Protein AF-A0A7J4NY34-F1 (afdb_monomer_lite)

Radius of gyration: 10.41 Å; chains: 1; bounding box: 25×23×23 Å

Sequence (65 aa):
MDGYFRVTKIEPRKLWLEGYMGIKGTVSPVSVSTGISSMCKVGWVINLELGKSWKMLECGNVYPR

Foldseek 3Di:
DKAKWFFADADQQWTWTQGDDPDHDTDDTQGHHRVVSVPDDGGKIWIFDADPPSYTPDTDDTDDD

Structure (mmCIF, N/CA/C/O backbone):
data_AF-A0A7J4NY34-F1
#
_entry.id   AF-A0A7J4NY34-F1
#
loop_
_atom_site.group_PDB
_atom_site.id
_atom_site.type_symbol
_atom_site.label_atom_id
_atom_site.label_alt_id
_atom_site.label_comp_id
_atom_site.label_asym_id
_atom_site.label_entity_id
_atom_site.label_seq_id
_atom_site.pdbx_PDB_ins_code
_atom_site.Cartn_x
_atom_site.Cartn_y
_atom_site.Cartn_z
_atom_site.occupancy
_atom_site.B_iso_or_equiv
_atom_site.auth_seq_id
_atom_site.auth_comp_id
_atom_site.auth_asym_id
_atom_site.auth_atom_id
_atom_site.pdbx_PDB_model_num
ATOM 1 N N . MET A 1 1 ? 6.940 13.523 -3.487 1.00 69.19 1 MET A N 1
ATOM 2 C CA . MET A 1 1 ? 7.409 12.488 -4.427 1.00 69.19 1 MET A CA 1
ATOM 3 C C . MET A 1 1 ? 6.170 11.823 -4.965 1.00 69.19 1 MET A C 1
ATOM 5 O O . MET A 1 1 ? 5.454 11.219 -4.178 1.00 69.19 1 MET A O 1
ATOM 9 N N . ASP A 1 2 ? 5.905 12.022 -6.248 1.00 78.44 2 ASP A N 1
ATOM 10 C CA . ASP A 1 2 ? 4.796 11.402 -6.973 1.00 78.44 2 ASP A CA 1
ATOM 11 C C . ASP A 1 2 ? 5.294 10.114 -7.644 1.00 78.44 2 ASP A C 1
ATOM 13 O O . ASP A 1 2 ? 6.458 10.045 -8.058 1.00 78.44 2 ASP A O 1
ATOM 17 N N . GLY A 1 3 ? 4.463 9.077 -7.687 1.00 83.56 3 GLY A N 1
ATOM 18 C CA . GLY A 1 3 ? 4.852 7.801 -8.259 1.00 83.56 3 GLY A CA 1
ATOM 19 C C . GLY A 1 3 ? 3.884 6.649 -8.023 1.00 83.56 3 GLY A C 1
ATOM 20 O O . GLY A 1 3 ? 2.994 6.683 -7.173 1.00 83.56 3 GLY A O 1
ATOM 21 N N . TYR A 1 4 ? 4.124 5.570 -8.766 1.00 86.81 4 TYR A N 1
ATOM 22 C CA . TYR A 1 4 ? 3.409 4.314 -8.596 1.00 86.81 4 TYR A CA 1
ATOM 23 C C . TYR A 1 4 ? 4.080 3.453 -7.535 1.00 86.81 4 TYR A C 1
ATOM 25 O O . TYR A 1 4 ? 5.287 3.203 -7.574 1.00 86.81 4 TYR A O 1
ATOM 33 N N . PHE A 1 5 ? 3.270 2.932 -6.626 1.00 89.56 5 PHE A N 1
ATOM 34 C CA . PHE A 1 5 ? 3.732 2.078 -5.550 1.00 89.56 5 PHE A CA 1
ATOM 35 C C . PHE A 1 5 ? 2.879 0.829 -5.440 1.00 89.56 5 PHE A C 1
ATOM 37 O O . PHE A 1 5 ? 1.659 0.874 -5.584 1.00 89.56 5 PHE A O 1
ATOM 44 N N . ARG A 1 6 ? 3.521 -0.294 -5.138 1.00 90.94 6 ARG A N 1
ATOM 45 C CA . ARG A 1 6 ? 2.848 -1.554 -4.856 1.00 90.94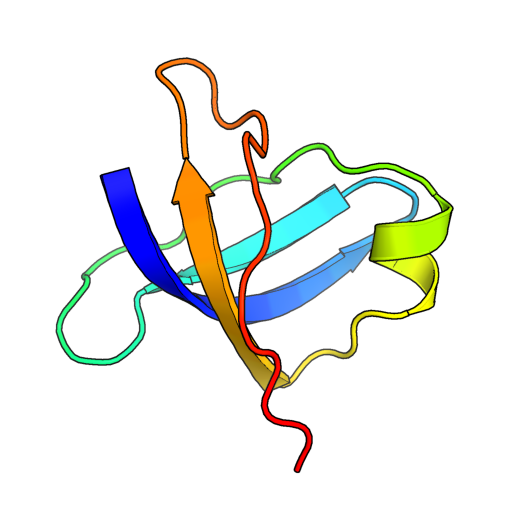 6 ARG A CA 1
ATOM 46 C C . ARG A 1 6 ? 2.598 -1.690 -3.360 1.00 90.94 6 ARG A C 1
ATOM 48 O O . ARG A 1 6 ? 3.523 -1.550 -2.566 1.00 90.94 6 ARG A O 1
ATOM 55 N N . VAL A 1 7 ? 1.370 -2.018 -2.975 1.00 92.31 7 VAL A N 1
ATOM 56 C CA . VAL A 1 7 ? 1.018 -2.308 -1.581 1.00 92.31 7 VAL A CA 1
ATOM 57 C C . VAL A 1 7 ? 1.569 -3.677 -1.196 1.00 92.31 7 VAL A C 1
ATOM 59 O O . VAL A 1 7 ? 1.172 -4.691 -1.768 1.00 92.31 7 VAL A O 1
ATOM 62 N N . THR A 1 8 ? 2.467 -3.725 -0.217 1.00 92.69 8 THR A N 1
ATOM 63 C CA . THR A 1 8 ? 3.107 -4.971 0.242 1.00 92.69 8 THR A CA 1
ATOM 64 C C . THR A 1 8 ? 2.556 -5.458 1.576 1.00 92.69 8 THR A C 1
ATOM 66 O O . THR A 1 8 ? 2.521 -6.661 1.825 1.00 92.69 8 THR A O 1
ATOM 69 N N . LYS A 1 9 ? 2.063 -4.545 2.419 1.00 93.69 9 LYS A N 1
ATOM 70 C CA . LYS A 1 9 ? 1.401 -4.864 3.689 1.00 93.69 9 LYS A CA 1
ATOM 71 C C . LYS A 1 9 ? 0.373 -3.795 4.038 1.00 93.69 9 LYS A C 1
ATOM 73 O O . LYS A 1 9 ? 0.546 -2.621 3.709 1.00 93.69 9 LYS A O 1
ATOM 78 N N . ILE A 1 10 ? -0.678 -4.211 4.735 1.00 93.38 10 ILE A N 1
ATOM 79 C CA . ILE A 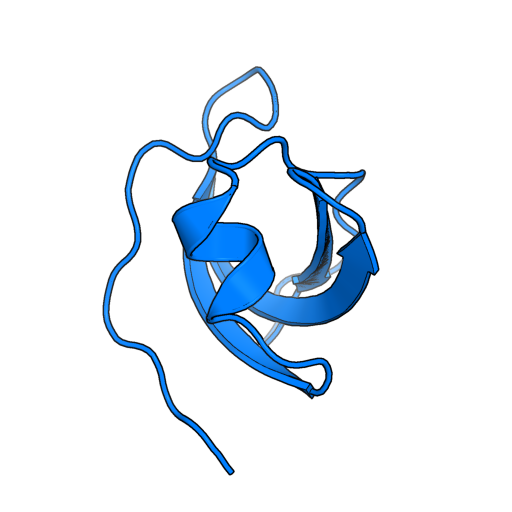1 10 ? -1.729 -3.338 5.253 1.00 93.38 10 ILE A CA 1
ATOM 80 C C . ILE A 1 10 ? -1.898 -3.622 6.742 1.00 93.38 10 ILE A C 1
ATOM 82 O O . ILE A 1 10 ? -2.001 -4.775 7.152 1.00 93.38 10 ILE A O 1
ATOM 86 N N . GLU A 1 11 ? -1.949 -2.562 7.536 1.00 93.81 11 GLU A N 1
ATOM 87 C CA . GLU A 1 11 ? -2.449 -2.580 8.910 1.00 93.81 11 GLU A CA 1
ATOM 88 C C . GLU A 1 11 ? -3.521 -1.491 9.057 1.00 93.81 11 GLU A C 1
ATOM 90 O O . GLU A 1 11 ? -3.608 -0.593 8.209 1.00 93.81 11 GLU A O 1
ATOM 95 N N . PRO A 1 12 ? -4.337 -1.513 10.126 1.00 91.38 12 PRO A N 1
ATOM 96 C CA . PRO A 1 12 ? -5.271 -0.430 10.388 1.00 91.38 12 PRO A CA 1
ATOM 97 C C . PRO A 1 12 ? -4.558 0.926 10.336 1.00 91.38 12 PRO A C 1
ATOM 99 O O . PRO A 1 12 ? -3.627 1.185 11.101 1.00 91.38 12 PRO A O 1
ATOM 102 N N . ARG A 1 13 ? -5.006 1.789 9.414 1.00 91.62 13 ARG A N 1
ATOM 103 C CA . ARG A 1 13 ? -4.474 3.142 9.182 1.00 91.62 13 ARG A CA 1
ATOM 104 C C . ARG A 1 13 ? -3.027 3.211 8.671 1.00 91.62 13 ARG A C 1
ATOM 106 O O . ARG A 1 13 ? -2.449 4.299 8.685 1.00 91.62 1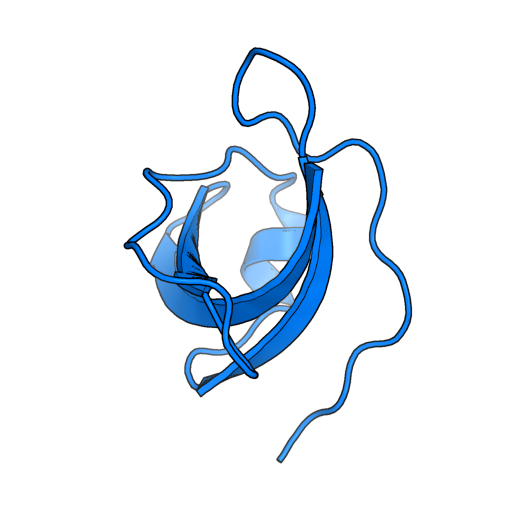3 ARG A O 1
ATOM 113 N N . LYS A 1 14 ? -2.429 2.102 8.217 1.00 92.50 14 LYS A N 1
ATOM 114 C CA . LYS A 1 14 ? -1.043 2.071 7.717 1.00 92.50 14 LYS A CA 1
ATOM 115 C C . LYS A 1 14 ? -0.887 1.204 6.471 1.00 92.50 14 LYS A C 1
ATOM 117 O O . LYS A 1 14 ? -1.390 0.085 6.419 1.00 92.50 14 LYS A O 1
ATOM 12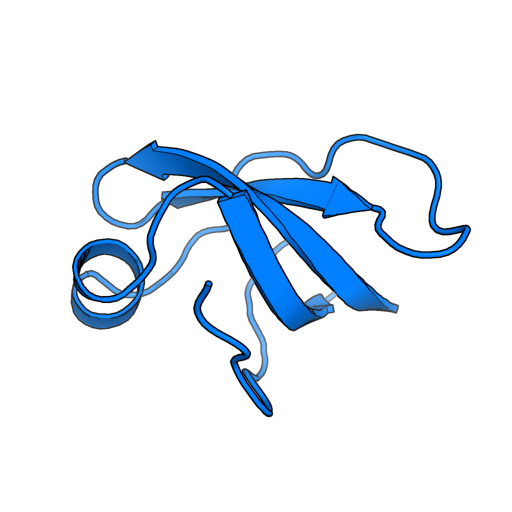2 N N . LEU A 1 15 ? -0.118 1.697 5.505 1.00 91.69 15 LEU A N 1
ATOM 123 C CA . LEU A 1 15 ? 0.263 0.958 4.300 1.00 91.69 15 LEU A CA 1
ATOM 124 C C . LEU A 1 15 ? 1.783 0.866 4.193 1.00 91.69 15 LEU A C 1
ATOM 126 O O . LEU A 1 15 ? 2.477 1.860 4.388 1.00 91.69 15 LEU A O 1
ATOM 130 N N . TRP A 1 16 ? 2.291 -0.308 3.834 1.00 92.12 16 TRP A N 1
ATOM 131 C CA . TRP A 1 16 ? 3.668 -0.473 3.382 1.00 92.12 16 TRP A CA 1
ATOM 132 C C . TRP A 1 16 ? 3.655 -0.535 1.876 1.00 92.12 16 TRP A C 1
ATOM 134 O O . TRP A 1 16 ? 2.846 -1.249 1.272 1.00 92.12 16 TRP A O 1
ATOM 144 N N . LEU A 1 17 ? 4.559 0.232 1.295 1.00 90.44 17 LEU A N 1
ATOM 145 C CA . LEU A 1 17 ? 4.595 0.459 -0.127 1.00 90.44 17 LEU A CA 1
ATOM 146 C C . LEU A 1 17 ? 5.995 0.145 -0.639 1.00 90.44 17 LEU A C 1
ATOM 148 O O . LEU A 1 17 ? 6.996 0.402 0.024 1.00 90.44 17 LEU A O 1
ATOM 152 N N . GLU A 1 18 ? 6.068 -0.419 -1.827 1.00 89.81 18 GLU A N 1
ATOM 153 C CA . GLU A 1 18 ? 7.312 -0.630 -2.552 1.00 89.81 18 GLU A CA 1
ATOM 154 C C . GLU A 1 18 ? 7.244 0.159 -3.852 1.00 89.81 18 GLU A C 1
ATOM 156 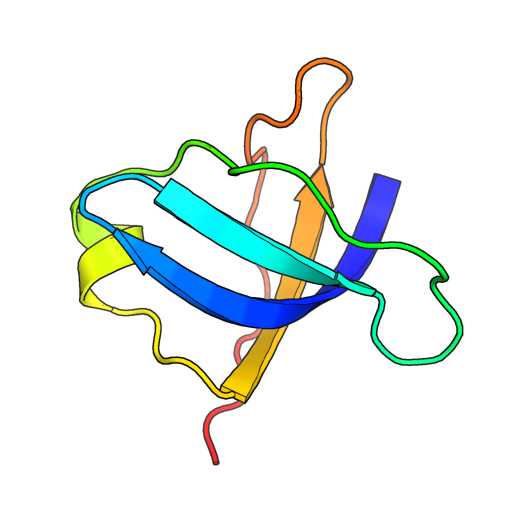O O . GLU A 1 18 ? 6.188 0.220 -4.485 1.00 89.81 18 GLU A O 1
ATOM 161 N N . GLY A 1 19 ? 8.348 0.793 -4.242 1.00 86.50 19 GLY A N 1
ATOM 162 C CA . GLY A 1 19 ? 8.415 1.478 -5.525 1.00 86.50 19 GLY A CA 1
ATOM 163 C C . GLY A 1 19 ? 8.073 0.540 -6.687 1.00 86.50 19 GLY A C 1
ATOM 164 O O . GLY A 1 19 ? 8.567 -0.584 -6.768 1.00 86.50 19 GLY A O 1
ATOM 165 N N . TYR A 1 20 ? 7.202 0.994 -7.584 1.00 80.38 20 TYR A N 1
ATOM 166 C CA . TYR A 1 20 ? 6.810 0.272 -8.791 1.00 80.38 20 TYR A CA 1
ATOM 167 C C . TYR A 1 20 ? 7.322 1.024 -10.030 1.00 80.38 20 TYR A C 1
ATOM 169 O O . TYR A 1 20 ? 7.481 2.241 -9.993 1.00 80.38 20 TYR A O 1
ATOM 177 N N . MET A 1 21 ? 7.607 0.311 -11.129 1.00 74.69 21 MET A N 1
ATOM 178 C CA . MET A 1 21 ? 8.066 0.905 -12.404 1.00 74.69 21 MET A CA 1
ATOM 179 C C . MET A 1 21 ? 9.294 1.837 -12.271 1.00 74.69 21 MET A C 1
ATOM 181 O O . MET A 1 21 ? 9.269 2.994 -12.675 1.00 74.69 21 MET A O 1
ATOM 185 N N . GLY A 1 22 ? 10.400 1.332 -11.714 1.00 68.50 22 GLY A N 1
ATOM 186 C CA . GLY A 1 22 ? 11.689 2.048 -11.691 1.00 68.50 22 GLY A CA 1
ATOM 187 C C . GLY A 1 22 ? 11.935 2.920 -10.456 1.00 68.50 22 GLY A C 1
ATOM 188 O O . GLY A 1 22 ? 13.072 3.334 -10.227 1.00 68.50 22 GLY A O 1
ATOM 189 N N . ILE A 1 23 ? 10.924 3.122 -9.607 1.00 74.12 23 ILE A N 1
ATOM 190 C CA . ILE A 1 23 ? 11.119 3.678 -8.266 1.00 74.12 23 ILE A CA 1
ATOM 191 C C . ILE A 1 23 ? 11.793 2.608 -7.400 1.00 74.12 23 ILE A C 1
ATOM 193 O O . ILE A 1 23 ? 11.244 1.528 -7.201 1.00 74.12 23 ILE A O 1
ATOM 197 N N . LYS A 1 24 ? 12.999 2.889 -6.896 1.00 71.69 24 LYS A N 1
ATOM 198 C CA . LYS A 1 24 ? 13.726 1.977 -6.003 1.00 71.69 24 LYS A CA 1
ATOM 199 C C . LYS A 1 24 ? 13.464 2.330 -4.544 1.00 71.69 24 LYS A C 1
ATOM 201 O O . LYS A 1 24 ? 13.569 3.491 -4.160 1.00 71.69 24 LYS A O 1
ATOM 206 N N . GLY A 1 25 ? 13.215 1.303 -3.737 1.00 71.19 25 GLY A N 1
ATOM 207 C CA . GLY A 1 25 ? 13.142 1.405 -2.283 1.00 71.19 25 GLY A CA 1
ATOM 208 C C . GLY A 1 25 ? 11.791 0.997 -1.706 1.00 71.19 25 GLY A C 1
ATOM 209 O O . GLY A 1 25 ? 10.750 1.052 -2.364 1.00 71.19 25 GLY A O 1
ATOM 210 N N . THR A 1 26 ? 11.833 0.582 -0.445 1.00 71.56 26 THR A N 1
ATOM 211 C CA . THR A 1 26 ? 10.650 0.314 0.370 1.00 71.56 26 THR A CA 1
ATOM 212 C C . THR A 1 26 ? 10.279 1.593 1.106 1.00 71.56 26 THR A C 1
ATOM 214 O O . THR A 1 26 ? 11.106 2.206 1.781 1.00 71.56 26 THR A O 1
ATOM 217 N N . VAL A 1 27 ? 9.030 2.008 0.971 1.00 77.94 27 VAL A N 1
ATOM 218 C CA . VAL A 1 27 ? 8.473 3.143 1.690 1.00 77.94 27 VAL A CA 1
ATOM 219 C C . VAL A 1 27 ? 7.969 2.640 3.043 1.00 77.94 27 VAL A C 1
ATOM 221 O O . VAL A 1 27 ? 7.128 1.738 3.128 1.00 77.94 27 VAL A O 1
ATOM 224 N N . SER A 1 28 ? 8.529 3.228 4.103 1.00 72.62 28 SER A N 1
ATOM 225 C CA . SER A 1 28 ? 8.102 3.066 5.499 1.00 72.62 28 SER A CA 1
ATOM 226 C C . SER A 1 28 ? 6.590 3.266 5.668 1.00 72.62 28 SER A C 1
ATOM 228 O O . SER A 1 28 ? 5.971 3.905 4.820 1.00 72.62 28 SER A O 1
ATOM 230 N N . PRO A 1 29 ? 5.977 2.757 6.755 1.00 86.75 29 PRO A N 1
ATOM 231 C CA . PRO A 1 29 ? 4.527 2.769 6.922 1.00 86.75 29 PRO A CA 1
ATOM 232 C C . PRO A 1 29 ? 3.924 4.160 6.699 1.00 86.75 29 PRO A C 1
ATOM 234 O O . PRO A 1 29 ? 4.126 5.079 7.495 1.00 86.75 29 PRO A O 1
ATOM 237 N N . VAL A 1 30 ? 3.151 4.292 5.622 1.00 87.19 30 VAL A N 1
ATOM 238 C CA . VAL A 1 30 ? 2.415 5.506 5.277 1.00 87.19 30 VAL A CA 1
ATOM 239 C C . VAL A 1 30 ? 1.140 5.524 6.094 1.00 87.19 30 VAL A C 1
ATOM 241 O O . VAL A 1 30 ? 0.328 4.600 6.026 1.00 87.19 30 VAL A O 1
ATOM 244 N N . SER A 1 31 ? 0.968 6.583 6.881 1.00 88.56 31 SER A N 1
ATOM 245 C CA . SER A 1 31 ? -0.255 6.776 7.657 1.00 88.56 31 SER A CA 1
ATOM 246 C C . SER A 1 31 ? -1.389 7.212 6.735 1.00 88.56 31 SER A C 1
ATOM 248 O O . SER A 1 31 ? -1.271 8.213 6.028 1.00 88.56 31 SER A O 1
ATOM 250 N N . VAL A 1 32 ? -2.496 6.475 6.776 1.00 87.69 32 VAL A N 1
ATOM 251 C CA . VAL A 1 32 ? -3.706 6.719 5.982 1.00 87.69 32 VAL A CA 1
ATOM 252 C C . VAL A 1 32 ? -4.950 6.707 6.874 1.00 87.69 32 VAL A C 1
ATOM 254 O O . VAL A 1 32 ? -4.897 6.358 8.058 1.00 87.69 32 VAL A O 1
ATOM 257 N N . SER A 1 33 ? -6.098 7.111 6.331 1.00 88.44 33 SER A N 1
ATOM 258 C CA . SER A 1 33 ? -7.374 6.975 7.038 1.00 88.44 33 SER A CA 1
ATOM 259 C C . SER A 1 33 ? -7.787 5.502 7.152 1.00 88.44 33 SER A C 1
ATOM 261 O O . SER A 1 33 ? -7.360 4.657 6.361 1.00 88.44 33 SER A O 1
ATOM 263 N N . THR A 1 34 ? -8.653 5.188 8.120 1.00 88.25 34 THR A N 1
ATOM 264 C CA . THR A 1 34 ? -9.181 3.826 8.294 1.00 88.25 34 THR A CA 1
ATOM 265 C C . THR A 1 34 ? -9.879 3.335 7.025 1.00 88.25 34 THR A C 1
ATOM 267 O O . THR A 1 34 ? -9.634 2.206 6.609 1.00 88.25 34 THR A O 1
ATOM 270 N N . GLY A 1 35 ? -10.660 4.206 6.371 1.00 90.00 35 GLY A N 1
ATOM 271 C CA . GLY A 1 35 ? -11.355 3.886 5.123 1.00 90.00 35 GLY A CA 1
ATOM 272 C C . GLY A 1 35 ? -10.399 3.508 3.989 1.00 90.00 35 GLY A C 1
ATOM 273 O O . GLY A 1 35 ? -10.639 2.537 3.279 1.00 90.00 35 GLY A O 1
ATOM 274 N N . ILE A 1 36 ? -9.267 4.205 3.853 1.00 87.88 36 ILE A N 1
ATOM 275 C CA . ILE A 1 36 ? -8.259 3.855 2.839 1.00 87.88 36 ILE A CA 1
ATOM 276 C C . ILE A 1 36 ? -7.642 2.490 3.149 1.00 87.88 36 ILE A C 1
ATOM 278 O O . ILE A 1 36 ? -7.587 1.630 2.270 1.00 87.88 36 ILE A O 1
ATOM 282 N N . SER A 1 37 ? -7.219 2.261 4.399 1.00 90.50 37 SER A N 1
ATOM 283 C CA . SER A 1 37 ? -6.629 0.972 4.779 1.00 90.50 37 SER A CA 1
ATOM 284 C C . SER A 1 37 ? -7.606 -0.200 4.641 1.00 90.50 37 SER A C 1
ATOM 286 O O . SER A 1 37 ? -7.165 -1.304 4.353 1.00 90.50 37 SER A O 1
ATOM 288 N N . SER A 1 38 ? -8.918 0.023 4.797 1.00 90.06 38 SER A N 1
ATOM 289 C CA . SER A 1 38 ? -9.929 -1.028 4.622 1.00 90.06 38 SER A CA 1
ATOM 290 C C . SER A 1 38 ? -10.266 -1.318 3.158 1.00 90.06 38 SER A C 1
ATOM 292 O O . SER A 1 38 ? -10.735 -2.409 2.853 1.00 90.06 38 SER A O 1
ATOM 294 N N . MET A 1 39 ? -10.062 -0.350 2.257 1.00 90.12 39 MET A N 1
ATOM 295 C CA . MET A 1 39 ? -10.337 -0.506 0.822 1.00 90.12 39 MET A CA 1
ATOM 296 C C . MET A 1 39 ? -9.130 -1.025 0.033 1.00 90.12 39 MET A C 1
ATOM 298 O O . MET A 1 39 ? -9.308 -1.647 -1.013 1.00 90.12 39 MET A O 1
ATOM 302 N N . CYS A 1 40 ? -7.909 -0.776 0.510 1.00 89.94 40 CYS A N 1
ATOM 303 C CA . CYS A 1 40 ? -6.696 -1.265 -0.138 1.00 89.94 40 CYS A CA 1
ATOM 304 C C . CYS A 1 40 ? -6.544 -2.785 -0.010 1.00 89.94 40 CYS A C 1
ATOM 306 O O . CYS A 1 40 ? -6.984 -3.402 0.960 1.00 89.94 40 CYS A O 1
ATOM 308 N N . LYS A 1 41 ? -5.830 -3.385 -0.969 1.00 92.94 41 LYS A N 1
ATOM 309 C CA . LYS A 1 41 ? -5.415 -4.790 -0.912 1.00 92.94 41 LYS A CA 1
ATOM 310 C C . LYS A 1 41 ? -3.929 -4.934 -1.207 1.00 92.94 41 LYS A C 1
ATOM 312 O O . LYS A 1 41 ? -3.363 -4.197 -2.013 1.00 92.94 41 LYS A O 1
ATOM 317 N N . VAL A 1 42 ? -3.302 -5.912 -0.557 1.00 93.19 42 VAL A N 1
ATOM 318 C CA . VAL A 1 42 ? -1.917 -6.292 -0.855 1.00 93.19 42 VAL A CA 1
ATOM 319 C C . VAL A 1 42 ? -1.822 -6.728 -2.318 1.00 93.19 42 VAL A C 1
ATOM 321 O O . VAL A 1 42 ? -2.677 -7.449 -2.826 1.00 93.19 42 VAL A O 1
ATOM 324 N N . GLY A 1 43 ? -0.776 -6.268 -2.999 1.00 91.44 43 GLY A N 1
ATOM 325 C CA . GLY A 1 43 ? -0.518 -6.524 -4.409 1.00 91.44 43 GLY A CA 1
ATOM 326 C C . GLY A 1 43 ? -1.031 -5.444 -5.360 1.00 91.44 43 GLY A C 1
ATOM 327 O O . GLY A 1 43 ? -0.553 -5.414 -6.493 1.00 91.44 43 GLY A O 1
ATOM 328 N N . TRP A 1 44 ? -1.928 -4.554 -4.920 1.00 92.94 44 TRP A N 1
ATOM 329 C CA . TRP A 1 44 ? -2.394 -3.427 -5.732 1.00 92.94 44 TRP A CA 1
ATOM 330 C C . TRP A 1 44 ? -1.273 -2.438 -6.019 1.00 92.94 44 TRP A C 1
ATOM 332 O O . TRP A 1 44 ? -0.393 -2.229 -5.184 1.00 92.94 44 TRP A O 1
ATOM 342 N N . VAL A 1 45 ? -1.341 -1.812 -7.192 1.00 90.31 45 VAL A N 1
ATOM 343 C CA . VAL A 1 45 ? -0.489 -0.682 -7.552 1.00 90.31 45 VAL A CA 1
ATOM 344 C C . VAL A 1 45 ? -1.335 0.581 -7.488 1.00 90.31 45 VAL A C 1
ATOM 346 O O . VAL A 1 45 ? -2.395 0.662 -8.109 1.00 90.31 45 VAL A O 1
ATOM 349 N N . ILE A 1 46 ? -0.867 1.549 -6.713 1.00 88.25 46 ILE A N 1
ATOM 350 C CA . ILE A 1 46 ? -1.540 2.819 -6.464 1.00 88.25 46 ILE A CA 1
ATOM 351 C C . ILE A 1 46 ? -0.626 3.968 -6.869 1.00 88.25 46 ILE A C 1
ATOM 353 O O . ILE A 1 46 ? 0.580 3.915 -6.623 1.00 88.25 46 ILE A O 1
ATOM 357 N N . ASN A 1 47 ? -1.198 4.992 -7.498 1.00 87.25 47 ASN A N 1
ATOM 358 C CA . ASN A 1 47 ? -0.496 6.247 -7.729 1.00 87.25 47 ASN A CA 1
ATOM 359 C C . ASN A 1 47 ? -0.672 7.160 -6.508 1.00 87.25 47 ASN A C 1
ATOM 361 O O . ASN A 1 47 ? -1.811 7.416 -6.100 1.00 87.25 47 ASN A O 1
ATOM 365 N N . LEU A 1 48 ? 0.435 7.606 -5.913 1.00 83.25 48 LEU A N 1
ATOM 366 C CA . LEU A 1 48 ? 0.434 8.420 -4.702 1.00 83.25 48 LEU A CA 1
ATOM 367 C C . LEU A 1 48 ? 1.430 9.569 -4.778 1.00 83.25 48 LEU A C 1
ATOM 369 O O . LEU A 1 48 ? 2.599 9.377 -5.113 1.00 83.25 48 LEU A O 1
ATOM 373 N N . GLU A 1 49 ? 1.000 10.714 -4.254 1.00 82.94 49 GLU A N 1
ATOM 374 C CA . GLU A 1 49 ? 1.899 11.805 -3.912 1.00 82.94 49 GLU A CA 1
ATOM 375 C C . GLU A 1 49 ? 2.248 11.778 -2.413 1.00 82.94 49 GLU A C 1
ATOM 377 O O . GLU A 1 49 ? 1.409 11.965 -1.523 1.00 82.94 49 GLU A O 1
ATOM 382 N N . LEU A 1 50 ? 3.528 11.532 -2.122 1.00 77.00 50 LEU A N 1
ATOM 383 C CA . LEU A 1 50 ? 4.085 11.491 -0.771 1.00 77.00 50 LEU A CA 1
ATOM 384 C C . LEU A 1 50 ? 4.738 12.833 -0.406 1.00 77.00 50 LEU A C 1
ATOM 386 O O . LEU A 1 50 ? 5.697 13.269 -1.053 1.00 77.00 50 LEU A O 1
ATOM 390 N N . GLY A 1 51 ? 4.257 13.469 0.666 1.00 72.56 51 GLY A N 1
ATOM 391 C CA . GLY A 1 51 ? 4.848 14.692 1.225 1.00 72.56 51 GLY A CA 1
ATOM 392 C C . GLY A 1 51 ? 6.106 14.448 2.074 1.00 72.56 51 GLY A C 1
ATOM 393 O O . GLY A 1 51 ? 6.446 13.308 2.390 1.00 72.56 51 GLY A O 1
ATOM 394 N N . LYS A 1 52 ? 6.760 15.532 2.534 1.00 62.41 52 LYS A N 1
ATOM 395 C CA . LYS A 1 52 ? 8.003 15.542 3.356 1.00 62.41 52 LYS A CA 1
ATOM 396 C C . LYS A 1 52 ? 7.919 14.819 4.725 1.00 62.41 52 LYS A C 1
ATOM 398 O O . LYS A 1 52 ? 8.838 14.915 5.530 1.00 62.41 52 LYS A O 1
ATOM 403 N N . SER A 1 53 ? 6.848 14.079 5.013 1.00 58.31 53 SER A N 1
ATOM 404 C CA . SER A 1 53 ? 6.667 13.328 6.267 1.00 58.31 53 SER A CA 1
ATOM 405 C C . SER A 1 53 ? 5.937 11.991 6.087 1.00 58.31 53 SER A C 1
ATOM 407 O O . SER A 1 53 ? 5.283 11.538 7.022 1.00 58.31 53 SER A O 1
ATOM 409 N N . TRP A 1 54 ? 5.997 11.375 4.896 1.00 63.31 54 TRP A N 1
ATOM 410 C CA . TRP A 1 54 ? 5.294 10.111 4.590 1.00 63.31 54 TRP A CA 1
ATOM 411 C C . TRP A 1 54 ? 3.795 10.151 4.930 1.00 63.31 54 TRP A C 1
ATOM 413 O O . TRP A 1 54 ? 3.187 9.152 5.315 1.00 63.31 54 TRP A O 1
ATOM 423 N N . LYS A 1 55 ? 3.198 11.341 4.823 1.00 60.44 55 LYS A N 1
ATOM 424 C CA . LYS A 1 55 ? 1.753 11.527 4.871 1.00 60.44 55 LYS A CA 1
ATOM 425 C C . LYS A 1 55 ? 1.248 11.485 3.441 1.00 60.44 55 LYS A C 1
ATOM 427 O O . LYS A 1 55 ? 1.801 12.172 2.580 1.00 60.44 55 LYS A O 1
ATOM 432 N N . MET A 1 56 ? 0.228 10.666 3.218 1.00 68.00 56 MET A N 1
ATOM 433 C CA . MET A 1 56 ? -0.489 10.643 1.955 1.00 68.00 56 MET A CA 1
ATOM 434 C C . MET A 1 56 ? -1.160 12.003 1.770 1.00 68.00 56 MET A C 1
ATOM 436 O O . MET A 1 56 ? -1.925 12.423 2.640 1.00 68.00 56 MET A O 1
ATOM 440 N N . LEU A 1 57 ? -0.819 12.698 0.688 1.00 72.25 57 LEU A N 1
ATOM 441 C CA . LEU A 1 57 ? -1.426 13.987 0.362 1.00 72.25 57 LEU A CA 1
ATOM 442 C C . LEU A 1 57 ? -2.661 13.784 -0.513 1.00 72.25 57 LEU A C 1
ATOM 444 O O . LEU A 1 57 ? -3.707 14.361 -0.236 1.00 72.25 57 LEU A O 1
ATOM 448 N N . GLU A 1 58 ? -2.557 12.889 -1.493 1.00 70.94 58 GLU A N 1
ATOM 449 C CA . GLU A 1 58 ? -3.615 12.596 -2.454 1.00 70.94 58 GLU A CA 1
ATOM 450 C C . GLU A 1 58 ? -3.479 11.153 -2.975 1.00 70.94 58 GLU A C 1
ATOM 452 O O . GLU A 1 58 ? -2.394 10.565 -2.927 1.00 70.94 58 GLU A O 1
ATOM 457 N N . CYS A 1 59 ? -4.585 10.562 -3.435 1.00 70.62 59 CYS A N 1
ATOM 458 C CA . CYS A 1 59 ? -4.609 9.243 -4.066 1.00 70.62 59 CYS A CA 1
ATOM 459 C C . CYS A 1 59 ? -5.356 9.331 -5.397 1.00 70.62 59 CYS A C 1
ATOM 461 O O . CYS A 1 59 ? -6.515 9.745 -5.430 1.00 70.62 59 CYS A O 1
ATOM 463 N N . GLY A 1 60 ? -4.666 8.953 -6.475 1.00 74.69 60 GLY A N 1
ATOM 464 C CA . GLY A 1 60 ? -5.215 8.932 -7.828 1.00 74.69 60 GLY A CA 1
ATOM 465 C C . GLY A 1 60 ? -5.770 7.561 -8.221 1.00 74.69 60 GLY A C 1
ATOM 466 O O . GLY A 1 60 ? -6.233 6.786 -7.387 1.00 74.69 60 GLY A O 1
ATOM 467 N N . ASN A 1 61 ? -5.705 7.247 -9.518 1.00 78.56 61 ASN A N 1
ATOM 468 C CA . ASN A 1 61 ? -6.249 6.008 -10.080 1.00 78.56 61 ASN A CA 1
ATOM 469 C C . ASN A 1 61 ? -5.692 4.747 -9.396 1.00 78.56 61 ASN A C 1
ATOM 471 O O . ASN A 1 61 ? -4.480 4.590 -9.220 1.00 78.56 61 ASN A O 1
ATOM 475 N N . VAL A 1 62 ? -6.598 3.824 -9.070 1.00 75.38 62 VAL A N 1
ATOM 476 C CA . VAL A 1 62 ? -6.301 2.530 -8.447 1.00 75.38 62 VAL A CA 1
ATOM 477 C C . VAL A 1 62 ? -6.633 1.419 -9.435 1.00 75.38 62 VAL A C 1
ATOM 479 O O . VAL A 1 62 ? -7.754 1.353 -9.935 1.00 75.38 62 VAL A O 1
ATOM 482 N N . TYR A 1 63 ? -5.673 0.530 -9.690 1.00 73.56 63 TYR A N 1
ATOM 483 C CA . TYR A 1 63 ? -5.844 -0.590 -10.617 1.00 73.56 63 TYR A CA 1
ATOM 484 C C . TYR A 1 63 ? -5.853 -1.919 -9.846 1.00 73.56 63 TYR A C 1
ATOM 486 O O . TYR A 1 63 ? -4.786 -2.413 -9.461 1.00 73.56 63 TYR A O 1
ATOM 494 N N . PRO A 1 64 ? -7.038 -2.500 -9.581 1.00 66.44 64 PRO A N 1
ATOM 495 C CA . PRO A 1 64 ? -7.142 -3.813 -8.961 1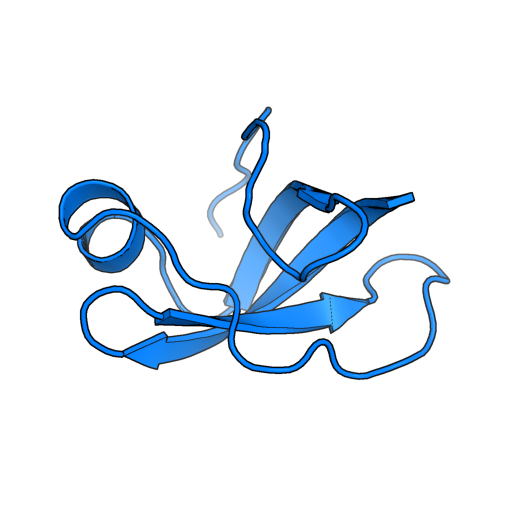.00 66.44 64 PRO A CA 1
ATOM 496 C C . PRO A 1 64 ? -6.784 -4.920 -9.962 1.00 66.44 64 PRO A C 1
ATOM 498 O O . PRO A 1 64 ? -7.016 -4.789 -11.164 1.00 66.44 64 PRO A O 1
ATOM 501 N N . ARG A 1 65 ? -6.230 -6.017 -9.445 1.00 52.66 65 ARG A N 1
ATOM 502 C CA . ARG A 1 65 ? -6.025 -7.273 -10.173 1.00 52.66 65 ARG A CA 1
ATOM 503 C C . ARG A 1 65 ? -7.007 -8.324 -9.683 1.00 52.66 65 ARG A C 1
ATOM 505 O O . ARG A 1 65 ? -7.341 -8.264 -8.474 1.00 52.66 65 ARG A O 1
#

pLDDT: mean 81.82, std 10.53, range [52.66, 93.81]

Secondary structure (DSSP, 8-state):
-EEEEEEEEEETTEEEEEE-TT--SEEEEEE--HHHHHH--TT-EEEEEE-TTSBEEEEEEEE--